Protein AF-C5KVE3-F1 (afdb_monomer_lite)

Foldseek 3Di:
DDCVVVDDPPPPDDDPVPPDDPQQKDFLCCLAPVDDAQAFAWALVDGGDDDTDIDRPVWKHWDDKDDHDDPVRCVVDSAPDDPVHPGRGDDIDTDMDTD

InterPro domains:
  IPR036691 Endonuclease/exonuclease/phosphatase superfamily [G3DSA:3.60.10.10] (2-99)
  IPR036691 Endonuclease/exonuclease/phosphatase superfamily [SSF56219] (14-93)
  IPR050410 CCR4/nocturin mRNA turnover and transcription [PTHR12121] (18-97)

Organism: Perkinsus marinus (strain ATCC 50983 / TXsc) (NCBI:txid423536)

Radius of gyration: 16.69 Å; chains: 1; bounding box: 42×26×44 Å

Sequence (99 aa):
MHCDFQDDPFGILPPLNQMHHSLPLRSIYPAVVDSEATYTNYTQKFQGTLDYICFTQNSLRGLAVSNTYSYEELSAETALPSPTQPSDHILTVGVFAYT

pLDDT: mean 91.7, std 6.45, range [61.03, 98.06]

Secondary structure (DSSP, 8-state):
--GGGG--TTS-SPPGGG------EEEHHHHHSSS--S-SEE-SS-EE-----EEETTTEEEEEEPPPPPHHHHHTSSSSSBTTB-SSBPPP-EEEEE-

Structure (mmCIF, N/CA/C/O backbone):
data_AF-C5KVE3-F1
#
_entry.id   AF-C5KVE3-F1
#
loop_
_atom_site.group_PDB
_atom_site.id
_atom_site.type_symbol
_atom_site.label_atom_id
_atom_site.label_alt_id
_atom_site.label_comp_id
_atom_site.label_asym_id
_atom_site.label_entity_id
_atom_site.label_seq_id
_atom_site.pdbx_PDB_ins_code
_atom_site.Cartn_x
_atom_site.Cartn_y
_atom_site.Cartn_z
_atom_site.occupancy
_atom_site.B_iso_or_equiv
_atom_site.auth_seq_id
_atom_site.auth_comp_id
_atom_site.auth_asym_id
_atom_site.auth_atom_id
_atom_site.pdbx_PDB_model_num
ATOM 1 N N . MET A 1 1 ? -5.894 -15.804 -10.562 1.00 61.03 1 MET A N 1
ATOM 2 C CA . MET A 1 1 ? -6.905 -14.766 -10.859 1.00 61.03 1 MET A CA 1
ATOM 3 C C . MET A 1 1 ? -7.745 -14.614 -9.600 1.00 61.03 1 MET A C 1
ATOM 5 O O . MET A 1 1 ? -8.093 -15.643 -9.031 1.00 61.03 1 MET A O 1
ATOM 9 N N . HIS A 1 2 ? -7.939 -13.391 -9.101 1.00 72.38 2 HIS A N 1
ATOM 10 C CA . HIS A 1 2 ? -8.591 -13.153 -7.805 1.00 72.38 2 HIS A CA 1
ATOM 11 C C . HIS A 1 2 ? -10.088 -13.513 -7.864 1.00 72.38 2 HIS A C 1
ATOM 13 O O . HIS A 1 2 ? -10.698 -13.373 -8.925 1.00 72.38 2 HIS A O 1
ATOM 19 N N . CYS A 1 3 ? -10.670 -14.001 -6.765 1.00 79.44 3 CYS A N 1
ATOM 20 C CA . CYS A 1 3 ? -12.080 -14.412 -6.722 1.00 79.44 3 CYS A CA 1
ATOM 21 C C . CYS A 1 3 ? -13.051 -13.248 -6.932 1.00 79.44 3 CYS A C 1
ATOM 23 O O . CYS A 1 3 ? -14.126 -13.460 -7.478 1.00 79.44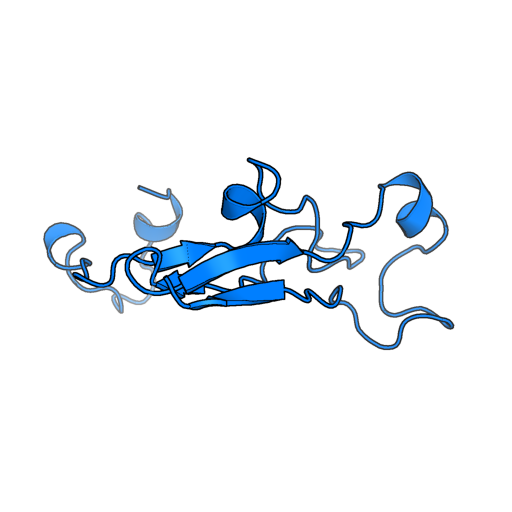 3 CYS A O 1
ATOM 25 N N . ASP A 1 4 ? -12.643 -12.028 -6.592 1.00 78.62 4 ASP A N 1
ATOM 26 C CA . ASP A 1 4 ? -13.485 -10.831 -6.712 1.00 78.62 4 ASP A CA 1
ATOM 27 C C . ASP A 1 4 ? -13.883 -10.516 -8.158 1.00 78.62 4 ASP A C 1
ATOM 29 O O . ASP A 1 4 ? -14.888 -9.864 -8.392 1.00 78.62 4 ASP A O 1
ATOM 33 N N . PHE A 1 5 ? -13.135 -11.013 -9.148 1.00 81.62 5 PHE A N 1
ATOM 34 C CA . PHE A 1 5 ? -13.497 -10.856 -10.559 1.00 81.62 5 PHE A CA 1
ATOM 35 C C . PHE A 1 5 ? -14.568 -11.853 -11.029 1.00 81.62 5 PHE A C 1
ATOM 37 O O . PHE A 1 5 ? -14.968 -11.812 -12.190 1.00 81.62 5 PHE A O 1
ATOM 44 N N . GLN A 1 6 ? -14.991 -12.790 -10.173 1.00 82.62 6 GLN A N 1
ATOM 45 C CA . GLN A 1 6 ? -16.042 -13.761 -10.494 1.00 82.62 6 GLN A CA 1
ATOM 46 C C . GLN A 1 6 ? -17.446 -13.206 -10.225 1.00 82.62 6 GLN A C 1
ATOM 48 O O . GLN A 1 6 ? -18.401 -13.698 -10.822 1.00 82.62 6 GLN A O 1
ATOM 53 N N . ASP A 1 7 ? -17.564 -12.197 -9.357 1.00 86.06 7 ASP A N 1
ATOM 54 C CA . ASP A 1 7 ? -18.822 -11.544 -9.001 1.00 86.06 7 ASP A CA 1
ATOM 55 C C . ASP A 1 7 ? -18.830 -10.106 -9.543 1.00 86.06 7 ASP A C 1
ATOM 57 O O . ASP A 1 7 ? -18.200 -9.210 -8.986 1.00 86.06 7 ASP A O 1
ATOM 61 N N . ASP A 1 8 ? -19.520 -9.896 -10.667 1.00 87.62 8 ASP A N 1
ATOM 62 C CA . ASP A 1 8 ? -19.721 -8.580 -11.288 1.00 87.62 8 ASP A CA 1
ATOM 63 C C . ASP A 1 8 ? -21.201 -8.172 -11.185 1.00 87.62 8 ASP A C 1
ATOM 65 O O . ASP A 1 8 ? -21.944 -8.237 -12.172 1.00 87.62 8 ASP A O 1
ATOM 69 N N . PRO A 1 9 ? -21.674 -7.768 -9.991 1.00 91.06 9 PRO A N 1
ATOM 70 C CA . PRO A 1 9 ? -23.091 -7.503 -9.742 1.00 91.06 9 PRO A CA 1
ATOM 71 C C . PRO A 1 9 ? -23.651 -6.347 -10.582 1.00 91.06 9 PRO A C 1
ATOM 73 O O . PRO A 1 9 ? -24.868 -6.217 -10.723 1.00 91.06 9 PRO A O 1
ATOM 76 N N . PHE A 1 10 ? -22.778 -5.504 -11.137 1.00 90.69 10 PHE A N 1
ATOM 77 C CA . PHE A 1 10 ? -23.150 -4.329 -11.920 1.00 90.69 10 PHE A CA 1
ATOM 78 C C . PHE A 1 10 ? -22.863 -4.480 -13.419 1.00 90.69 10 PHE A C 1
ATOM 80 O O . PHE A 1 10 ? -23.211 -3.580 -14.184 1.00 90.69 10 PHE A O 1
ATOM 87 N N . GLY A 1 11 ? -22.264 -5.595 -13.851 1.00 89.88 11 GLY A N 1
ATOM 88 C CA . GLY A 1 11 ? -21.934 -5.841 -15.256 1.00 89.88 11 GLY A CA 1
ATOM 89 C C . GLY A 1 11 ? -20.950 -4.820 -15.835 1.00 89.88 11 GLY A C 1
ATOM 90 O O . GLY A 1 11 ? -21.062 -4.474 -17.013 1.00 89.88 11 GLY A O 1
ATOM 91 N N . ILE A 1 12 ? -20.060 -4.262 -15.008 1.00 91.31 12 ILE A N 1
ATOM 92 C CA . ILE A 1 12 ? -19.123 -3.206 -15.428 1.00 91.31 12 ILE A CA 1
ATOM 93 C C . ILE A 1 12 ? -17.792 -3.762 -15.928 1.00 91.31 12 ILE A C 1
ATOM 95 O O . ILE A 1 12 ? -17.021 -3.026 -16.551 1.00 91.31 12 ILE A O 1
ATOM 99 N N . LEU A 1 13 ? -17.494 -5.032 -15.650 1.00 89.62 13 LEU A N 1
ATOM 100 C CA . LEU A 1 13 ? -16.238 -5.644 -16.046 1.00 89.62 13 LEU A CA 1
ATOM 101 C C . LEU A 1 13 ? -16.320 -6.118 -17.502 1.00 89.62 13 LEU A C 1
ATOM 103 O O . LEU A 1 13 ? -17.293 -6.757 -17.911 1.00 89.62 13 LEU A O 1
ATOM 107 N N . PRO A 1 14 ? -15.284 -5.858 -18.318 1.00 89.56 14 PRO A N 1
ATOM 108 C CA . PRO A 1 14 ? -15.178 -6.520 -19.606 1.00 89.56 14 PRO A CA 1
ATOM 109 C C . PRO A 1 14 ? -14.948 -8.029 -19.396 1.00 89.56 14 PRO A C 1
ATOM 111 O O . PRO A 1 14 ? -14.553 -8.461 -18.307 1.00 89.56 14 PRO A O 1
ATOM 114 N N . PRO A 1 15 ? -15.129 -8.852 -20.444 1.00 88.12 15 PRO A N 1
ATOM 115 C CA . PRO A 1 15 ? -14.797 -10.271 -20.389 1.00 88.12 15 PRO A CA 1
ATOM 116 C C . PRO A 1 15 ? -13.400 -10.510 -19.799 1.00 88.12 15 PRO A C 1
ATOM 118 O O . PRO A 1 15 ? -12.436 -9.854 -20.191 1.00 88.12 15 PRO A O 1
ATOM 121 N N . LEU A 1 16 ? -13.265 -11.468 -18.875 1.00 83.88 16 LEU A N 1
ATOM 122 C CA . LEU A 1 16 ? -12.014 -11.683 -18.127 1.00 83.88 16 LEU A CA 1
ATOM 123 C C . LEU A 1 16 ? -10.800 -11.964 -19.031 1.00 83.88 16 LEU A C 1
ATOM 125 O O . LEU A 1 16 ? -9.676 -11.612 -18.691 1.00 83.88 16 LEU A O 1
ATOM 129 N N . ASN A 1 17 ? -11.015 -12.556 -20.209 1.00 86.94 17 ASN A N 1
ATOM 130 C CA . ASN A 1 17 ? -9.967 -12.784 -21.211 1.00 86.94 17 ASN A CA 1
ATOM 131 C C . ASN A 1 17 ? -9.485 -11.498 -21.911 1.00 86.94 17 ASN A C 1
ATOM 133 O O . ASN A 1 17 ? -8.449 -11.508 -22.573 1.00 86.94 17 ASN A O 1
ATOM 137 N N . GLN A 1 18 ? -10.219 -10.398 -21.773 1.00 90.12 18 GLN A N 1
ATOM 138 C CA . GLN A 1 18 ? -9.871 -9.075 -22.288 1.00 90.12 18 GLN A CA 1
ATOM 139 C C . GLN A 1 18 ? -9.223 -8.190 -21.217 1.00 90.12 18 GLN A C 1
ATOM 141 O O . GLN A 1 18 ? -8.624 -7.176 -21.563 1.00 90.12 18 GLN A O 1
ATOM 146 N N . MET A 1 19 ? -9.265 -8.582 -19.938 1.00 87.69 19 MET A N 1
ATOM 147 C CA . MET A 1 19 ? -8.587 -7.869 -18.852 1.00 87.69 19 MET A CA 1
ATOM 148 C C . MET A 1 19 ? -7.095 -8.203 -18.808 1.00 87.69 19 MET A C 1
ATOM 150 O O . MET A 1 19 ? -6.631 -8.998 -17.992 1.00 87.69 19 MET A O 1
ATOM 154 N N . HIS A 1 20 ? -6.332 -7.588 -19.706 1.00 90.00 20 HIS A N 1
ATOM 155 C CA . HIS A 1 20 ? -4.876 -7.668 -19.719 1.00 90.00 20 HIS A CA 1
ATOM 156 C C . HIS A 1 20 ? -4.251 -6.322 -20.096 1.00 90.00 20 HIS A C 1
ATOM 158 O O . HIS A 1 20 ? -4.848 -5.503 -20.791 1.00 90.00 20 HIS A O 1
ATOM 164 N N . HIS A 1 21 ? -3.013 -6.110 -19.655 1.00 92.50 21 HIS A N 1
ATOM 165 C CA . HIS A 1 21 ? -2.179 -4.985 -20.063 1.00 92.50 21 HIS A CA 1
ATOM 166 C C . HIS A 1 21 ? -0.741 -5.456 -20.294 1.00 92.50 21 HIS A C 1
ATOM 168 O O . HIS A 1 21 ? -0.302 -6.444 -19.707 1.00 92.50 21 HIS A O 1
ATOM 174 N N . SER A 1 22 ? 0.028 -4.711 -21.090 1.00 94.62 22 SER A N 1
ATOM 175 C CA . SER A 1 22 ? 1.437 -5.033 -21.382 1.00 94.62 22 SER A CA 1
ATOM 176 C C . SER A 1 22 ? 2.442 -4.301 -20.487 1.00 94.62 22 SER A C 1
ATOM 178 O O . SER A 1 22 ? 3.647 -4.412 -20.700 1.00 94.62 22 SER A O 1
ATOM 180 N N . LEU A 1 23 ? 1.973 -3.522 -19.505 1.00 94.75 23 LEU A N 1
ATOM 181 C CA . LEU A 1 23 ? 2.851 -2.827 -18.561 1.00 94.75 23 LEU A CA 1
ATOM 182 C C . LEU A 1 23 ? 3.547 -3.850 -17.639 1.00 94.75 23 LEU A C 1
ATOM 184 O O . LEU A 1 23 ? 2.848 -4.593 -16.947 1.00 94.75 23 LEU A O 1
ATOM 188 N N . PRO A 1 24 ? 4.892 -3.897 -17.581 1.00 94.88 24 PRO A N 1
ATOM 189 C CA . PRO A 1 24 ? 5.631 -4.824 -16.725 1.00 94.88 24 PRO A CA 1
ATOM 190 C C . PRO A 1 24 ? 5.747 -4.246 -15.305 1.00 94.88 24 PRO A C 1
ATOM 192 O O . PRO A 1 24 ? 6.837 -3.913 -14.830 1.00 94.88 24 PRO A O 1
ATOM 195 N N . LEU A 1 25 ? 4.594 -4.044 -14.666 1.00 96.62 25 LEU A N 1
ATOM 196 C CA . LEU A 1 25 ? 4.497 -3.440 -13.341 1.00 96.62 25 LEU A CA 1
ATOM 197 C C . LEU A 1 25 ? 4.843 -4.451 -12.247 1.00 96.62 25 LEU A C 1
ATOM 199 O O . LEU A 1 25 ? 4.425 -5.607 -12.299 1.00 96.62 25 LEU A O 1
ATOM 203 N N . ARG A 1 26 ? 5.556 -3.981 -11.224 1.00 96.19 26 ARG A N 1
ATOM 204 C CA . ARG A 1 26 ? 5.791 -4.699 -9.967 1.00 96.19 26 ARG A CA 1
ATOM 205 C C . ARG A 1 26 ? 5.522 -3.767 -8.785 1.00 96.19 26 ARG A C 1
ATOM 207 O O . ARG A 1 26 ? 5.856 -2.587 -8.861 1.00 96.19 26 ARG A O 1
ATOM 214 N N . SER A 1 27 ? 4.923 -4.287 -7.713 1.00 97.56 27 SER A N 1
ATOM 215 C CA . SER A 1 27 ? 4.780 -3.567 -6.437 1.00 97.56 27 SER A CA 1
ATOM 216 C C . SER A 1 27 ? 6.143 -3.428 -5.744 1.00 97.56 27 SER A C 1
ATOM 218 O O . SER A 1 27 ? 6.979 -4.333 -5.820 1.00 97.56 27 SER A O 1
ATOM 220 N N . ILE A 1 28 ? 6.387 -2.298 -5.073 1.00 97.88 28 ILE A N 1
ATOM 221 C CA . ILE A 1 28 ? 7.663 -2.002 -4.403 1.00 97.88 28 ILE A CA 1
ATOM 222 C C . ILE A 1 28 ? 8.002 -2.968 -3.264 1.00 97.88 28 ILE A C 1
ATOM 224 O O . ILE A 1 28 ? 9.151 -3.392 -3.162 1.00 97.88 28 ILE A O 1
ATOM 228 N N . TYR A 1 29 ? 7.023 -3.362 -2.448 1.00 97.38 29 TYR A N 1
ATOM 229 C CA . TYR A 1 29 ? 7.246 -4.247 -1.304 1.00 97.38 29 TYR A CA 1
ATOM 230 C C . TYR A 1 29 ? 7.798 -5.616 -1.731 1.00 97.38 29 TYR A C 1
ATOM 232 O O . TYR A 1 29 ? 8.945 -5.915 -1.394 1.00 97.38 29 TYR A O 1
ATOM 240 N N . PRO A 1 30 ? 7.123 -6.404 -2.587 1.00 96.38 30 PRO A N 1
ATOM 241 C CA . PRO A 1 30 ? 7.671 -7.673 -3.056 1.00 96.38 30 PRO A CA 1
ATOM 242 C C . PRO A 1 30 ? 8.880 -7.502 -3.982 1.00 96.38 30 PRO A C 1
ATOM 244 O O . PRO A 1 30 ? 9.515 -8.493 -4.329 1.00 96.38 30 PRO A O 1
ATOM 247 N N . ALA A 1 31 ? 9.202 -6.289 -4.444 1.00 96.56 31 ALA A N 1
ATOM 248 C CA . ALA A 1 31 ? 10.444 -6.025 -5.169 1.00 96.56 31 ALA A CA 1
ATOM 249 C C . ALA A 1 31 ? 11.667 -5.845 -4.260 1.00 96.56 31 ALA A C 1
ATOM 251 O O . ALA A 1 31 ? 12.782 -6.063 -4.732 1.00 96.56 31 ALA A O 1
ATOM 252 N N . VAL A 1 32 ? 11.471 -5.436 -3.003 1.00 96.81 32 VAL A N 1
ATOM 253 C CA . VAL A 1 32 ? 12.555 -5.110 -2.059 1.00 96.81 32 VAL A CA 1
ATOM 254 C C . VAL A 1 32 ? 12.623 -6.097 -0.888 1.00 96.81 32 VAL A C 1
ATOM 256 O O . VAL A 1 32 ? 13.722 -6.415 -0.446 1.00 96.81 32 VAL A O 1
ATOM 259 N N . VAL A 1 33 ? 11.480 -6.584 -0.391 1.00 95.25 33 VAL A N 1
ATOM 260 C CA . VAL A 1 33 ? 11.364 -7.430 0.817 1.00 95.25 33 VAL A CA 1
ATOM 261 C C . VAL A 1 33 ? 10.598 -8.745 0.585 1.00 95.25 33 VAL A C 1
ATOM 263 O O . VAL A 1 33 ? 10.163 -9.389 1.537 1.00 95.25 33 VAL A O 1
ATOM 266 N N . ASP A 1 34 ? 10.414 -9.144 -0.680 1.00 94.44 34 ASP A N 1
ATOM 267 C CA . ASP A 1 34 ? 9.851 -10.437 -1.126 1.00 94.44 34 ASP A CA 1
ATOM 268 C C . ASP A 1 34 ? 8.439 -10.802 -0.616 1.00 94.44 34 ASP A C 1
ATOM 270 O O . ASP A 1 34 ? 7.960 -11.921 -0.801 1.00 94.44 34 ASP A O 1
ATOM 274 N N . SER A 1 35 ? 7.727 -9.848 -0.023 1.00 94.69 35 SER A N 1
ATOM 275 C CA . SER A 1 35 ? 6.337 -9.979 0.416 1.00 94.69 35 SER A CA 1
ATOM 276 C C . SER A 1 35 ? 5.643 -8.625 0.339 1.00 94.69 35 SER A C 1
ATOM 278 O O . SER A 1 35 ? 6.314 -7.596 0.337 1.00 94.69 35 SER A O 1
ATOM 280 N N . GLU A 1 36 ? 4.314 -8.615 0.223 1.00 94.94 36 GLU A N 1
ATOM 281 C CA . GLU A 1 36 ? 3.538 -7.383 0.394 1.00 94.94 36 GLU A CA 1
ATOM 282 C C . GLU A 1 36 ? 3.517 -6.975 1.871 1.00 94.94 36 GLU A C 1
ATOM 284 O O . GLU A 1 36 ? 3.679 -7.817 2.758 1.00 94.94 36 GLU A O 1
ATOM 289 N N . ALA A 1 37 ? 3.278 -5.689 2.139 1.00 94.00 37 ALA A N 1
ATOM 290 C CA . ALA A 1 37 ? 3.014 -5.241 3.500 1.00 94.00 37 ALA A CA 1
ATOM 291 C C . ALA A 1 37 ? 1.832 -6.015 4.104 1.00 94.00 37 ALA A C 1
ATOM 293 O O . ALA A 1 37 ? 0.914 -6.414 3.386 1.00 94.00 37 ALA A O 1
ATOM 294 N N . THR A 1 38 ? 1.830 -6.209 5.423 1.00 92.56 38 THR A N 1
ATOM 295 C CA . THR A 1 38 ? 0.682 -6.813 6.119 1.00 92.56 38 THR A CA 1
ATOM 296 C C . THR A 1 38 ? -0.499 -5.844 6.177 1.00 92.56 38 THR A C 1
ATOM 298 O O . THR A 1 38 ? -1.646 -6.246 5.982 1.00 92.56 38 THR A O 1
ATOM 301 N N . TYR A 1 39 ?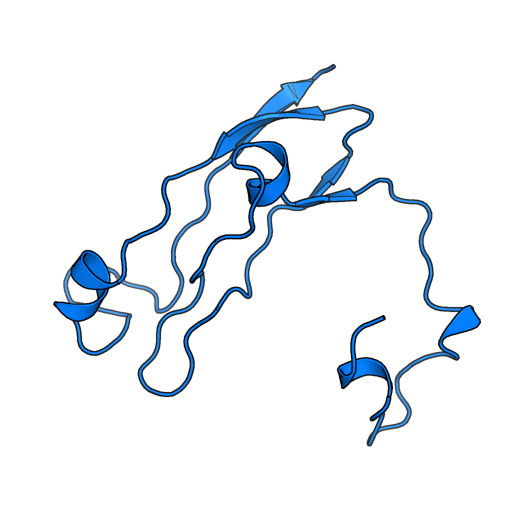 -0.208 -4.564 6.428 1.00 93.00 39 TYR A N 1
ATOM 302 C CA . TYR A 1 39 ? -1.197 -3.500 6.544 1.00 93.00 39 TYR A CA 1
ATOM 303 C C . TYR A 1 39 ? -0.694 -2.237 5.852 1.00 93.00 39 TYR A C 1
ATOM 305 O O . TYR A 1 39 ? 0.424 -1.783 6.105 1.00 93.00 39 TYR A O 1
ATOM 313 N N . THR A 1 40 ? -1.551 -1.634 5.037 1.00 95.19 40 THR A N 1
ATOM 314 C CA . THR A 1 40 ? -1.411 -0.239 4.597 1.00 95.19 40 THR A CA 1
ATOM 315 C C . THR A 1 40 ? -2.630 0.594 4.977 1.00 95.19 40 THR A C 1
ATOM 317 O O . THR A 1 40 ? -2.533 1.811 5.015 1.00 95.19 40 THR A O 1
ATOM 320 N N . ASN A 1 41 ? -3.736 -0.053 5.350 1.00 95.81 41 ASN A N 1
ATOM 321 C CA . ASN A 1 41 ? -4.870 0.531 6.051 1.00 95.81 41 ASN A CA 1
ATOM 322 C C . ASN A 1 41 ? -5.114 -0.252 7.350 1.00 95.81 41 ASN A C 1
ATOM 324 O O . ASN A 1 41 ? -5.075 -1.489 7.352 1.00 95.81 41 ASN A O 1
ATOM 328 N N . TYR A 1 42 ? -5.353 0.459 8.451 1.00 95.12 42 TYR A N 1
ATOM 329 C CA . TYR A 1 42 ? -5.579 -0.152 9.759 1.00 95.12 42 TYR A CA 1
ATOM 330 C C . TYR A 1 42 ? -6.713 0.554 10.503 1.00 95.12 42 TYR A C 1
ATOM 332 O O . TYR A 1 42 ? -6.496 1.484 11.272 1.00 95.12 42 TYR A O 1
ATOM 340 N N . THR A 1 43 ? -7.945 0.097 10.298 1.00 95.06 43 THR A N 1
ATOM 341 C CA . THR A 1 43 ? -9.130 0.569 11.026 1.00 95.06 43 THR A CA 1
ATOM 342 C C . THR A 1 43 ? -9.680 -0.520 11.949 1.00 95.06 43 THR A C 1
ATOM 344 O O . THR A 1 43 ? -9.264 -1.677 11.917 1.00 95.06 43 THR A O 1
ATOM 347 N N . GLN A 1 44 ? -10.682 -0.181 12.763 1.00 93.00 44 GLN A N 1
ATOM 348 C CA . GLN A 1 44 ? -11.342 -1.165 13.625 1.00 93.00 44 GLN A CA 1
ATOM 349 C C . GLN A 1 44 ? -12.115 -2.231 12.825 1.00 93.00 44 GLN A C 1
ATOM 351 O O . GLN A 1 44 ? -12.290 -3.352 13.294 1.00 93.00 44 GLN A O 1
ATOM 356 N N . LYS A 1 45 ? -12.627 -1.876 11.639 1.00 95.31 45 LYS A N 1
ATOM 357 C CA . LYS A 1 45 ? -13.480 -2.757 10.821 1.00 95.31 45 LYS A CA 1
ATOM 358 C C . LYS A 1 45 ? -12.719 -3.474 9.713 1.00 95.31 45 LYS A C 1
ATOM 360 O O . LYS A 1 45 ? -13.187 -4.503 9.238 1.00 95.31 45 LYS A O 1
ATOM 365 N N . PHE A 1 46 ? -11.599 -2.910 9.279 1.00 94.31 46 PHE A N 1
ATOM 366 C CA . PHE A 1 46 ? -10.804 -3.434 8.185 1.00 94.31 46 PHE A CA 1
ATOM 367 C C . PHE A 1 46 ? -9.326 -3.159 8.433 1.00 94.31 46 PHE A C 1
ATOM 369 O O . PHE A 1 46 ? -8.947 -2.038 8.767 1.00 94.31 46 PHE A O 1
ATOM 376 N N . GLN A 1 47 ? -8.508 -4.186 8.246 1.00 93.69 47 GLN A N 1
ATOM 377 C CA . GLN A 1 47 ? -7.059 -4.120 8.350 1.00 93.69 47 GLN A CA 1
ATOM 378 C C . GLN A 1 47 ? -6.495 -4.929 7.192 1.00 93.69 47 GLN A C 1
ATOM 380 O O . GLN A 1 47 ? -6.851 -6.097 7.023 1.00 93.69 47 GLN A O 1
ATOM 385 N N . GLY A 1 48 ? -5.645 -4.313 6.383 1.00 92.81 48 GLY A N 1
ATOM 386 C CA . GLY A 1 48 ? -5.062 -4.995 5.239 1.00 92.81 48 GLY A CA 1
ATOM 387 C C . GLY A 1 48 ? -4.297 -4.065 4.317 1.00 92.81 48 GLY A C 1
ATOM 388 O O . GLY A 1 48 ? -4.142 -2.871 4.582 1.00 92.81 48 GLY A O 1
ATOM 389 N N . THR A 1 49 ? -3.813 -4.640 3.227 1.00 95.00 49 THR A N 1
ATOM 390 C CA . THR A 1 49 ? -3.007 -3.939 2.228 1.00 95.00 49 THR A CA 1
ATOM 391 C C . THR A 1 49 ? -3.874 -3.517 1.061 1.00 95.00 49 THR A C 1
ATOM 393 O O . THR A 1 49 ? -4.447 -4.350 0.364 1.00 95.00 49 THR A O 1
ATOM 396 N N . LEU A 1 50 ? -3.980 -2.203 0.893 1.00 95.75 50 LEU A N 1
ATOM 397 C CA . LEU A 1 50 ? -4.766 -1.522 -0.134 1.00 95.75 50 LEU A CA 1
ATOM 398 C C . LEU A 1 50 ? -3.909 -0.588 -1.000 1.00 95.75 50 LEU A C 1
ATOM 400 O O . LEU A 1 50 ? -4.334 -0.197 -2.085 1.00 95.75 50 LEU A O 1
ATOM 404 N N . ASP A 1 51 ? -2.714 -0.230 -0.531 1.00 97.00 51 ASP A N 1
ATOM 405 C CA . ASP A 1 51 ? -1.872 0.799 -1.130 1.00 97.00 51 ASP A CA 1
ATOM 406 C C . ASP A 1 51 ? -0.623 0.176 -1.748 1.00 97.00 51 ASP A C 1
ATOM 408 O O . ASP A 1 51 ? 0.101 -0.588 -1.110 1.00 97.00 51 ASP A O 1
ATOM 412 N N . TYR A 1 52 ? -0.346 0.542 -2.999 1.00 96.81 52 TYR A N 1
ATOM 413 C CA . TYR A 1 52 ? 0.755 -0.016 -3.775 1.00 96.81 52 TYR A CA 1
ATOM 414 C C . TYR A 1 52 ? 1.493 1.089 -4.527 1.00 96.81 52 TYR A C 1
ATOM 416 O O . TYR A 1 52 ? 0.877 1.943 -5.165 1.00 96.81 52 TYR A O 1
ATOM 424 N N . ILE A 1 53 ? 2.826 1.031 -4.525 1.00 97.62 53 ILE A N 1
ATOM 425 C CA . ILE A 1 53 ? 3.649 1.775 -5.485 1.00 97.62 53 ILE A CA 1
ATOM 426 C C . ILE A 1 53 ? 4.080 0.790 -6.568 1.00 97.62 53 ILE A C 1
ATOM 428 O O . ILE A 1 53 ? 5.027 0.022 -6.387 1.00 97.62 53 ILE A O 1
ATOM 432 N N . CYS A 1 54 ? 3.366 0.806 -7.690 1.00 97.56 54 CYS A N 1
ATOM 433 C CA . CYS A 1 54 ? 3.689 -0.003 -8.860 1.00 97.56 54 CYS A CA 1
ATOM 434 C C . CYS A 1 54 ? 4.685 0.732 -9.764 1.00 97.56 54 CYS A C 1
ATOM 436 O O . CYS A 1 54 ? 4.474 1.893 -10.111 1.00 97.56 54 CYS A O 1
ATOM 438 N N . PHE A 1 55 ? 5.749 0.050 -10.186 1.00 97.44 55 PHE A N 1
ATOM 439 C CA . PHE A 1 55 ? 6.779 0.619 -11.059 1.00 97.44 55 PHE A CA 1
ATOM 440 C C . PHE A 1 55 ? 7.182 -0.345 -12.180 1.00 97.44 55 PHE A C 1
ATOM 442 O O . PHE A 1 55 ? 7.017 -1.560 -12.074 1.00 97.44 55 PHE A O 1
ATOM 449 N N . THR A 1 56 ? 7.724 0.209 -13.266 1.00 97.00 56 THR A N 1
ATOM 450 C CA . THR A 1 56 ? 8.209 -0.547 -14.428 1.00 97.00 56 THR A CA 1
ATOM 451 C C . THR A 1 56 ? 9.579 -1.156 -14.124 1.00 97.00 56 THR A C 1
ATOM 453 O O . THR A 1 56 ? 10.597 -0.467 -14.200 1.00 97.00 56 THR A O 1
ATOM 456 N N . GLN A 1 57 ? 9.621 -2.461 -13.842 1.00 91.69 57 GLN A N 1
ATOM 457 C CA . GLN A 1 57 ? 10.856 -3.194 -13.507 1.00 91.69 57 GLN A CA 1
ATOM 458 C C . GLN A 1 57 ? 11.933 -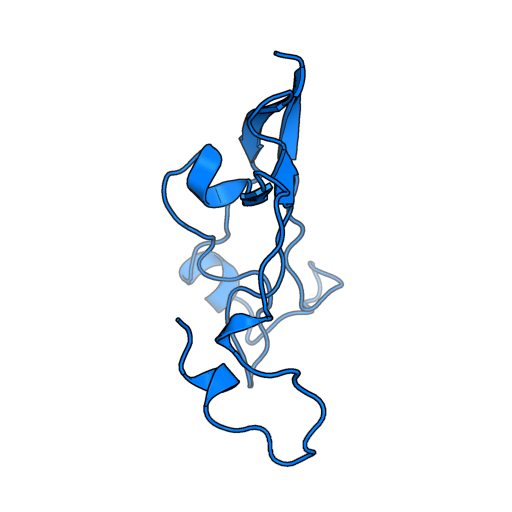3.124 -14.609 1.00 91.69 57 GLN A C 1
ATOM 460 O O . GLN A 1 57 ? 13.116 -3.302 -14.334 1.00 91.69 57 GLN A O 1
ATOM 465 N N . ASN A 1 58 ? 11.538 -2.869 -15.858 1.00 93.81 58 ASN A N 1
ATOM 466 C CA . ASN A 1 58 ? 12.464 -2.817 -16.992 1.00 93.81 58 ASN A CA 1
ATOM 467 C C . ASN A 1 58 ? 13.326 -1.544 -17.034 1.00 93.81 58 ASN A C 1
ATOM 469 O O . ASN A 1 58 ? 14.303 -1.520 -17.774 1.00 93.81 58 ASN A O 1
ATOM 473 N N . SER A 1 59 ? 12.937 -0.484 -16.319 1.00 95.56 59 SER A N 1
ATOM 474 C CA . SER A 1 59 ? 13.624 0.818 -16.346 1.00 95.56 59 SER A CA 1
ATOM 475 C C . SER A 1 59 ? 13.952 1.367 -14.960 1.00 95.56 59 SER A C 1
ATOM 477 O O . SER A 1 59 ? 14.714 2.323 -14.841 1.00 95.56 59 SER A O 1
ATOM 479 N N . LEU A 1 60 ? 13.330 0.819 -13.917 1.00 97.38 60 LEU A N 1
ATOM 480 C CA . LEU A 1 60 ? 13.520 1.224 -12.535 1.00 97.38 60 LEU A CA 1
ATOM 481 C C . LEU A 1 60 ? 13.803 -0.008 -11.680 1.00 97.38 60 LEU A C 1
ATOM 483 O O . LEU A 1 60 ? 13.170 -1.051 -11.835 1.00 97.38 60 LEU A O 1
ATOM 487 N N . ARG A 1 61 ? 14.707 0.152 -10.717 1.00 97.00 61 ARG A N 1
ATOM 488 C CA . ARG A 1 61 ? 14.988 -0.821 -9.663 1.00 97.00 61 ARG A CA 1
ATOM 489 C C . ARG A 1 61 ? 14.612 -0.224 -8.311 1.00 97.00 61 ARG A C 1
ATOM 491 O O . ARG A 1 61 ? 15.101 0.847 -7.956 1.00 97.00 61 ARG A O 1
ATOM 498 N N . GLY A 1 62 ? 13.786 -0.942 -7.550 1.00 97.00 62 GLY A N 1
ATOM 499 C CA . GLY A 1 62 ? 13.548 -0.648 -6.137 1.00 97.00 62 GLY A CA 1
ATOM 500 C C . GLY A 1 62 ? 14.817 -0.903 -5.322 1.00 97.00 62 GLY A C 1
ATOM 501 O O . GLY A 1 62 ? 15.425 -1.968 -5.430 1.00 97.00 62 GLY A O 1
ATOM 502 N N . LEU A 1 63 ? 15.248 0.092 -4.553 1.00 97.38 63 LEU A N 1
ATOM 503 C CA . LEU A 1 63 ? 16.437 0.021 -3.699 1.00 97.38 63 LEU A CA 1
ATOM 504 C C . LEU A 1 63 ? 16.074 -0.165 -2.229 1.00 97.38 63 LEU A C 1
ATOM 506 O O . LEU A 1 63 ? 16.764 -0.885 -1.515 1.00 97.38 63 LEU A O 1
ATOM 510 N N . ALA A 1 64 ? 15.016 0.509 -1.788 1.00 97.75 64 ALA A N 1
ATOM 511 C CA . ALA A 1 64 ? 14.525 0.465 -0.422 1.00 97.75 64 ALA A CA 1
ATOM 512 C C . ALA A 1 64 ? 13.027 0.787 -0.395 1.00 97.75 64 ALA A C 1
ATOM 514 O O . ALA A 1 64 ? 12.511 1.463 -1.290 1.00 97.75 64 ALA A O 1
ATOM 515 N N . VAL A 1 65 ? 12.358 0.333 0.658 1.00 97.75 65 VAL A N 1
ATOM 516 C CA . VAL A 1 65 ? 10.977 0.677 0.993 1.00 97.75 65 VAL A CA 1
ATOM 517 C C . VAL A 1 65 ? 10.912 1.000 2.486 1.00 97.75 65 VAL A C 1
ATOM 519 O O . VAL A 1 65 ? 11.711 0.472 3.259 1.00 97.75 65 VAL A O 1
ATOM 522 N N . SER A 1 66 ? 10.020 1.904 2.890 1.00 95.62 66 SER A N 1
ATOM 523 C CA . SER A 1 66 ? 9.732 2.166 4.303 1.00 95.62 66 SER A CA 1
ATOM 524 C C . SER A 1 66 ? 9.351 0.873 5.027 1.00 95.62 66 SER A C 1
ATOM 526 O O . SER A 1 66 ? 8.679 0.020 4.4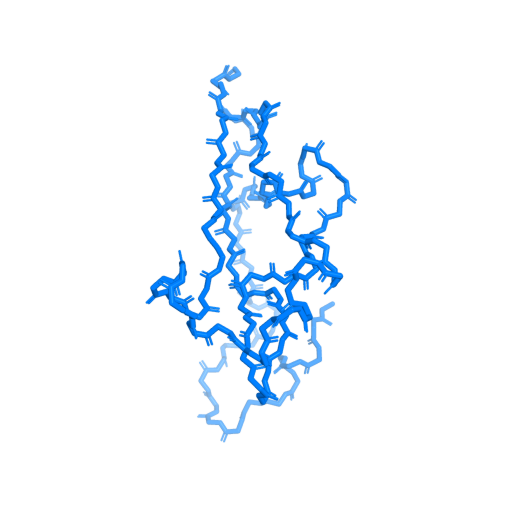51 1.00 95.62 66 SER A O 1
ATOM 528 N N . ASN A 1 67 ? 9.750 0.744 6.292 1.00 89.31 67 ASN A N 1
ATOM 529 C CA . ASN A 1 67 ? 9.360 -0.402 7.108 1.00 89.31 67 ASN A CA 1
ATOM 530 C C . ASN A 1 67 ? 7.838 -0.446 7.292 1.00 89.31 67 ASN A C 1
ATOM 532 O O . ASN A 1 67 ? 7.186 0.592 7.417 1.00 89.31 67 ASN A O 1
ATOM 536 N N . THR A 1 68 ? 7.295 -1.656 7.362 1.00 84.88 68 THR A N 1
ATOM 537 C CA . THR A 1 68 ? 5.931 -1.891 7.834 1.00 84.88 68 THR A CA 1
ATOM 538 C C . THR A 1 68 ? 5.884 -1.809 9.353 1.00 84.88 68 THR A C 1
ATOM 540 O O . THR A 1 68 ? 6.861 -2.159 10.014 1.00 84.88 68 THR A O 1
ATOM 543 N N . TYR A 1 69 ? 4.731 -1.441 9.899 1.00 82.69 69 TYR A N 1
ATOM 544 C CA . TYR A 1 69 ? 4.485 -1.562 11.332 1.00 82.69 69 TYR A CA 1
ATOM 545 C C . TYR A 1 69 ? 4.210 -3.021 11.711 1.00 82.69 69 TYR A C 1
ATOM 547 O O . TYR A 1 69 ? 3.547 -3.752 10.965 1.00 82.69 69 TYR A O 1
ATOM 555 N N . SE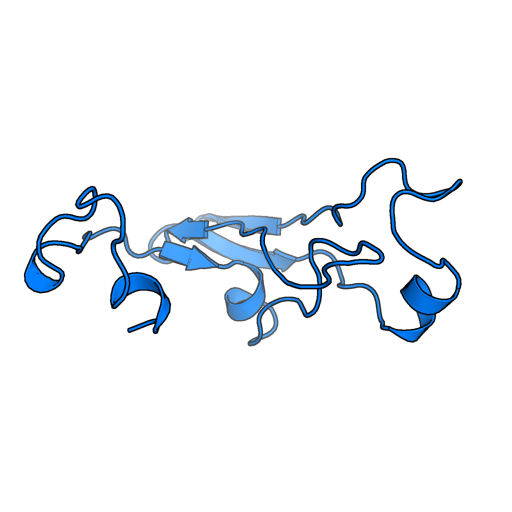R A 1 70 ? 4.701 -3.446 12.873 1.00 81.06 70 SER A N 1
ATOM 556 C CA . SER A 1 70 ? 4.327 -4.722 13.478 1.00 81.06 70 SER A CA 1
ATOM 557 C C . SER A 1 70 ? 2.910 -4.656 14.063 1.00 81.06 70 SER A C 1
ATOM 559 O O . SER A 1 70 ? 2.355 -3.578 14.297 1.00 81.06 70 SER A O 1
ATOM 561 N N . TYR A 1 71 ? 2.305 -5.821 14.316 1.00 78.19 71 TYR A N 1
ATOM 562 C CA . TYR A 1 71 ? 1.023 -5.870 15.023 1.00 78.19 71 TYR A CA 1
ATOM 563 C C . TYR A 1 71 ? 1.145 -5.240 16.413 1.00 78.19 71 TYR A C 1
ATOM 565 O O . TYR A 1 71 ? 0.269 -4.491 16.820 1.00 78.19 71 TYR A O 1
ATOM 573 N N . GLU A 1 72 ? 2.242 -5.492 17.125 1.00 82.06 72 GLU A N 1
ATOM 574 C CA . GLU A 1 72 ? 2.493 -4.952 18.461 1.00 82.06 72 GLU A CA 1
ATOM 575 C C . GLU A 1 72 ? 2.522 -3.421 18.447 1.00 82.06 72 GLU A C 1
ATOM 577 O O . GLU A 1 72 ? 1.889 -2.798 19.299 1.00 82.06 72 GLU A O 1
ATOM 582 N N . GLU A 1 73 ? 3.187 -2.823 17.452 1.00 82.44 73 GLU A N 1
ATOM 583 C CA . GLU A 1 73 ? 3.270 -1.367 17.290 1.00 82.44 73 GLU A CA 1
ATOM 584 C C . GLU A 1 73 ? 1.896 -0.733 17.039 1.00 82.44 73 GLU A C 1
ATOM 586 O O . GLU A 1 73 ? 1.586 0.303 17.626 1.00 82.44 73 GLU A O 1
ATOM 591 N N . LEU A 1 74 ? 1.052 -1.365 16.218 1.00 83.56 74 LEU A N 1
ATOM 592 C CA . LEU A 1 74 ? -0.291 -0.855 15.919 1.00 83.56 74 LEU A CA 1
ATOM 593 C C . LEU A 1 74 ? -1.317 -1.201 16.998 1.00 83.56 74 LEU A C 1
ATOM 595 O O . LEU A 1 74 ? -2.256 -0.441 17.192 1.00 83.56 74 LEU A O 1
ATOM 599 N N . SER A 1 75 ? -1.140 -2.308 17.723 1.00 81.06 75 SER A N 1
ATOM 600 C CA . SER A 1 75 ? -2.072 -2.779 18.760 1.00 81.06 75 SER A CA 1
ATOM 601 C C . SER A 1 75 ? -2.111 -1.892 20.005 1.00 81.06 75 SER A C 1
ATOM 603 O O . SER A 1 75 ? -3.042 -2.000 20.805 1.00 81.06 75 SER A O 1
ATOM 605 N N . ALA A 1 76 ? -1.117 -1.009 20.169 1.00 85.00 76 ALA A N 1
ATOM 606 C CA . ALA A 1 76 ? -1.154 0.054 21.169 1.00 85.00 76 ALA A CA 1
ATOM 607 C C . ALA A 1 76 ? -2.313 1.036 20.917 1.00 85.00 76 ALA A C 1
ATOM 609 O O . ALA A 1 76 ? -2.843 1.620 21.862 1.00 85.00 76 ALA A O 1
ATOM 610 N N . GLU A 1 77 ? -2.731 1.173 19.659 1.00 81.81 77 GLU A N 1
ATOM 611 C CA . GLU A 1 77 ? -3.896 1.937 19.238 1.00 81.81 77 GLU A CA 1
ATOM 612 C C . GLU A 1 77 ? -5.040 0.977 18.869 1.00 81.81 77 GLU A C 1
ATOM 614 O O . GLU A 1 77 ? -4.835 -0.127 18.366 1.00 81.81 77 GLU A O 1
ATOM 619 N N . THR A 1 78 ? -6.295 1.375 19.096 1.00 87.69 78 THR A N 1
ATOM 620 C CA . THR A 1 78 ? -7.438 0.531 18.676 1.00 87.69 78 THR A CA 1
ATOM 621 C C . THR A 1 78 ? -7.542 0.445 17.149 1.00 87.69 78 THR A C 1
ATOM 623 O O . THR A 1 78 ? -7.969 -0.570 16.599 1.00 87.69 78 THR A O 1
ATOM 626 N N . ALA A 1 79 ? -7.195 1.538 16.476 1.00 92.75 79 ALA A N 1
ATOM 627 C CA . ALA A 1 79 ? -7.243 1.736 15.038 1.00 92.75 79 ALA A CA 1
ATOM 628 C C . ALA A 1 79 ? -6.475 3.021 14.702 1.00 92.75 79 ALA A C 1
ATOM 630 O O . ALA A 1 79 ? -6.223 3.844 15.582 1.00 92.75 79 ALA A O 1
ATOM 631 N N . LEU A 1 80 ? -6.168 3.214 13.426 1.00 93.62 80 LEU A N 1
ATOM 632 C CA . LEU A 1 80 ? -5.777 4.501 12.878 1.00 93.62 80 LEU A CA 1
ATOM 633 C C . LEU A 1 80 ? -7.021 5.253 12.341 1.00 93.62 80 LEU A C 1
ATOM 635 O O . LEU A 1 80 ? -8.002 4.606 11.949 1.00 93.62 80 LEU A O 1
ATOM 639 N N . PRO A 1 81 ? -7.013 6.602 12.306 1.00 95.06 81 PRO A N 1
ATOM 640 C CA . PRO A 1 81 ? -5.966 7.497 12.812 1.00 95.06 81 PRO A CA 1
ATOM 641 C C . PRO A 1 81 ? -5.859 7.482 14.347 1.00 95.06 81 PRO A C 1
ATOM 643 O O . PRO A 1 81 ? -6.789 7.086 15.045 1.00 95.06 81 PRO A O 1
ATOM 646 N N . SER A 1 82 ? -4.733 7.967 14.865 1.00 91.62 82 SER A N 1
ATOM 647 C CA . SER A 1 82 ? -4.419 8.082 16.294 1.00 91.62 82 SER A CA 1
ATOM 648 C C . SER A 1 82 ? -3.867 9.482 16.627 1.00 91.62 82 SER A C 1
ATOM 650 O O . SER A 1 82 ? -3.607 10.278 15.718 1.00 91.62 82 SER A O 1
ATOM 652 N N . PRO A 1 83 ? -3.642 9.830 17.911 1.00 92.94 83 PRO A N 1
ATOM 653 C CA . PRO A 1 83 ? -3.046 11.117 18.282 1.00 92.94 83 PRO A CA 1
ATOM 654 C C . PRO A 1 83 ? -1.676 11.397 17.644 1.00 92.94 83 PRO A C 1
ATOM 656 O O . PRO A 1 83 ? -1.290 12.558 17.513 1.00 92.94 83 PRO A O 1
ATOM 659 N N . THR A 1 84 ? -0.936 10.354 17.262 1.00 90.25 84 THR A N 1
ATOM 660 C CA . THR A 1 84 ? 0.394 10.454 16.640 1.00 90.25 84 THR A CA 1
ATOM 661 C C . THR A 1 84 ? 0.377 10.194 15.135 1.00 90.25 84 THR A C 1
ATOM 663 O O . THR A 1 84 ? 1.357 10.516 14.462 1.00 90.25 84 THR A O 1
ATOM 666 N N . GLN A 1 85 ? -0.723 9.666 14.588 1.00 91.06 85 GLN A N 1
ATOM 667 C CA . GLN A 1 85 ? -0.836 9.311 13.178 1.00 91.06 85 GLN A CA 1
ATOM 668 C C . GLN A 1 85 ? -2.157 9.822 12.578 1.00 91.06 85 GLN A C 1
ATOM 670 O O . GLN A 1 85 ? -3.227 9.315 12.903 1.00 91.06 85 GLN A O 1
ATOM 675 N N . PRO A 1 86 ? -2.116 10.816 11.673 1.00 95.12 86 PRO A N 1
ATOM 676 C CA . PRO A 1 86 ? -3.304 11.573 11.274 1.00 95.12 86 PRO A CA 1
ATOM 677 C C . PRO A 1 86 ? -4.179 10.896 10.207 1.00 95.12 86 PRO A C 1
ATOM 679 O O . PRO A 1 86 ? -5.211 11.449 9.837 1.00 95.12 86 PRO A O 1
ATOM 682 N N . SER A 1 87 ? -3.774 9.738 9.685 1.00 96.00 87 SER A N 1
ATOM 683 C CA . SER A 1 87 ? -4.508 8.978 8.667 1.00 96.00 87 SER A CA 1
ATOM 684 C C . SER A 1 87 ? -4.709 7.544 9.136 1.00 96.00 87 SER A C 1
ATOM 686 O O . SER A 1 87 ? -3.884 7.018 9.877 1.00 96.00 87 SER A O 1
ATOM 688 N N . ASP A 1 88 ? -5.792 6.924 8.680 1.00 95.31 88 ASP A N 1
ATOM 689 C CA . ASP A 1 88 ? -6.057 5.489 8.777 1.00 95.31 88 ASP A CA 1
ATOM 690 C C . ASP A 1 88 ? -5.168 4.629 7.862 1.00 95.31 88 ASP A C 1
ATOM 692 O O . ASP A 1 88 ? -5.102 3.408 8.028 1.00 95.31 88 ASP A O 1
ATOM 696 N N . HIS A 1 89 ? -4.450 5.268 6.934 1.00 95.75 89 HIS A N 1
ATOM 697 C CA . HIS A 1 89 ? -3.449 4.643 6.083 1.00 95.75 89 HIS A CA 1
ATOM 698 C C . HIS A 1 89 ? -2.019 4.844 6.608 1.00 95.75 89 HIS A C 1
ATOM 700 O O . HIS A 1 89 ? -1.659 5.860 7.214 1.00 95.75 89 HIS A O 1
ATOM 706 N N . ILE A 1 90 ? -1.173 3.858 6.325 1.00 93.81 90 ILE A N 1
ATOM 707 C CA . ILE A 1 90 ? 0.261 3.853 6.596 1.00 93.81 90 ILE A CA 1
ATOM 708 C C . ILE A 1 90 ? 0.995 4.348 5.350 1.00 93.81 90 ILE A C 1
ATOM 710 O O . ILE A 1 90 ? 0.849 3.802 4.255 1.00 93.81 90 ILE A O 1
ATOM 714 N N . LEU A 1 91 ? 1.820 5.381 5.523 1.00 94.62 91 LEU A N 1
ATOM 715 C CA . LEU A 1 91 ? 2.611 5.944 4.435 1.00 94.62 91 LEU A CA 1
ATOM 716 C C . LEU A 1 91 ? 3.605 4.907 3.896 1.00 94.62 91 LEU A C 1
ATOM 718 O O . LEU A 1 91 ? 4.457 4.413 4.631 1.00 94.62 91 LEU A O 1
ATOM 722 N N . THR A 1 92 ? 3.546 4.654 2.589 1.00 95.75 92 THR A N 1
ATOM 723 C CA . THR A 1 92 ? 4.554 3.862 1.877 1.00 95.75 92 THR A CA 1
ATOM 724 C C . THR A 1 92 ? 5.516 4.787 1.143 1.00 95.75 92 THR A C 1
ATOM 726 O O . THR A 1 92 ? 5.096 5.632 0.352 1.00 95.75 92 THR A O 1
ATOM 729 N N . VAL A 1 93 ? 6.817 4.617 1.377 1.00 97.44 93 VAL A N 1
ATOM 730 C CA . VAL A 1 93 ? 7.882 5.367 0.694 1.00 97.44 93 VAL A CA 1
ATOM 731 C C . VAL A 1 93 ? 8.813 4.388 -0.003 1.00 97.44 93 VAL A C 1
ATOM 733 O O . VAL A 1 93 ? 9.307 3.459 0.626 1.00 97.44 93 VAL A O 1
ATOM 736 N N . GLY A 1 94 ? 9.076 4.602 -1.292 1.00 97.19 94 GLY A N 1
ATOM 737 C CA . GLY A 1 94 ? 10.025 3.809 -2.075 1.00 97.19 94 GLY A CA 1
ATOM 738 C C . GLY A 1 94 ? 11.215 4.642 -2.546 1.00 97.19 94 GLY A C 1
ATOM 739 O O . GLY A 1 94 ? 11.060 5.810 -2.904 1.00 97.19 94 GLY A O 1
ATOM 740 N N . VAL A 1 95 ? 12.397 4.030 -2.587 1.00 98.06 95 VAL A N 1
ATOM 741 C CA . VAL A 1 95 ? 13.600 4.596 -3.211 1.00 98.06 95 VAL A CA 1
ATOM 742 C C . VAL A 1 95 ? 13.892 3.822 -4.486 1.00 98.06 95 VAL A C 1
ATOM 744 O O . VAL A 1 95 ? 13.975 2.594 -4.466 1.00 98.06 95 VAL A O 1
ATOM 747 N N . PHE A 1 96 ? 14.082 4.543 -5.588 1.00 97.94 96 PHE A N 1
ATOM 748 C CA . PHE A 1 96 ? 14.273 3.966 -6.914 1.00 97.94 96 PHE A CA 1
ATOM 749 C C . PHE A 1 96 ? 15.559 4.478 -7.555 1.00 97.94 96 PHE A C 1
ATOM 751 O O . PHE A 1 96 ? 15.962 5.620 -7.335 1.00 97.94 96 PHE A O 1
ATOM 758 N N . AL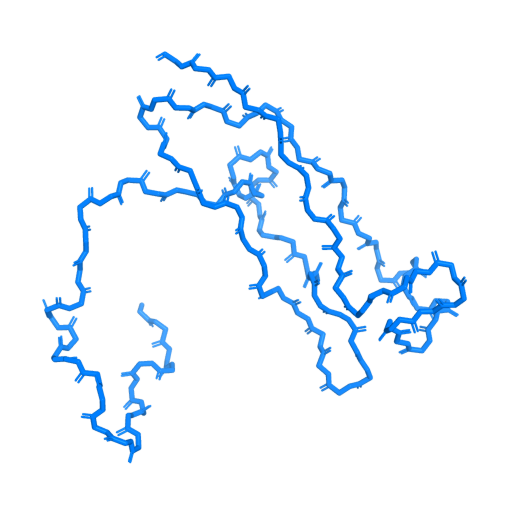A A 1 97 ? 16.163 3.649 -8.399 1.00 97.75 97 ALA A N 1
ATOM 759 C CA . ALA A 1 97 ? 17.186 4.065 -9.349 1.00 97.75 97 ALA A CA 1
ATOM 760 C C . ALA A 1 97 ? 16.791 3.645 -10.764 1.00 97.75 97 ALA A C 1
ATOM 762 O O . ALA A 1 97 ? 16.151 2.607 -10.947 1.00 97.75 97 ALA A O 1
ATOM 763 N N . TYR A 1 98 ? 17.198 4.440 -11.752 1.00 96.69 98 TYR A N 1
ATOM 764 C CA . TYR A 1 98 ? 17.136 4.025 -13.149 1.00 96.69 98 TYR A CA 1
ATOM 765 C C . TYR A 1 98 ? 18.123 2.886 -13.408 1.00 96.69 98 TYR A C 1
ATOM 767 O O . TYR A 1 98 ? 19.218 2.866 -12.837 1.00 96.69 98 TYR A O 1
ATOM 775 N N . THR A 1 99 ? 17.709 1.947 -14.253 1.00 84.69 99 THR A N 1
ATOM 776 C CA . THR A 1 99 ? 18.521 0.822 -14.735 1.00 84.69 99 THR A CA 1
ATOM 777 C C . THR A 1 99 ? 18.958 1.033 -16.168 1.00 84.69 99 THR A C 1
ATOM 779 O O . THR A 1 99 ? 18.101 1.495 -16.956 1.00 84.69 99 THR A O 1
#